Protein AF-A0A4R8VJ72-F1 (afdb_monomer)

Radius of gyration: 23.04 Å; Cα contacts (8 Å, |Δi|>4): 84; chains: 1; bounding box: 69×45×59 Å

Solvent-accessible surface area (backbone atoms only — not comparable to full-atom values): 8150 Å² total; per-residue (Å²): 134,89,82,77,78,76,80,86,87,69,96,67,53,35,64,71,85,48,63,90,81,62,64,76,77,62,75,73,41,89,86,57,61,58,58,74,92,47,71,68,57,45,49,56,50,50,54,57,49,50,54,42,44,32,69,61,44,57,44,74,90,40,32,59,38,23,54,49,36,46,75,70,65,43,46,65,63,53,47,54,53,48,34,53,53,38,47,52,52,38,73,77,41,50,83,82,42,89,83,56,86,69,73,64,65,70,56,64,91,73,86,68,96,73,73,77,80,75,82,74,82,78,79,78,79,126

Foldseek 3Di:
DDDDDDPPPDQQFQCVVPVLQDDPVLVPDPPRGRHDPDPVRVVVCVVVVVVCQQPPDADLQFLRDGVVCLVVVVVVVVQVVVLVVQVVVCVVCVVVPPPDR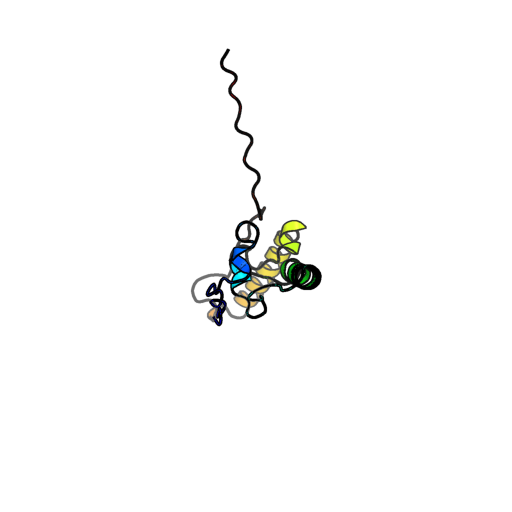DHRRDGDNDDDSDDDPDPPPPPPDD

Sequence (126 aa):
MSGRARPCRSRRPAWRQFRPEWPKGCLNRPEFPDRFYSLAEARSFCTEFYDWYNGEQRHSGTGMHTPFNVHHGRAPAIHHARARVLTTAYAEHPERFVRQHPQPPTFPTTTWLNEPEKEGTNSMTG

pLDDT: mean 75.69, std 19.81, range [33.31, 97.94]

Mean predicted aligned error: 12.43 Å

Secondary structure (DSSP, 8-state):
----PPP------GGGGSTTTS-TTGGG-TTS-S--SSHHHHHHHHHHHHHHHHHT---GGGTT--HHHHHTT-HHHHHHHHHHHHHHHHHH-GGGSSSS---PPP--S---SSPPPP--------

InterPro domains:
  IPR001584 Integrase, catalytic core [PF13683] (26-67)
  IPR012337 Ribonuclease H-like superfamily [SSF53098] (33-75)

Structure (mmCIF, N/CA/C/O backbone):
data_AF-A0A4R8VJ72-F1
#
_entry.id   AF-A0A4R8VJ72-F1
#
loop_
_atom_site.group_PDB
_atom_site.id
_atom_site.type_symbol
_atom_site.label_atom_id
_atom_site.label_alt_id
_atom_site.label_comp_id
_atom_site.label_asym_id
_atom_site.label_entity_id
_atom_site.label_seq_id
_atom_site.pdbx_PDB_ins_code
_atom_site.Cartn_x
_atom_site.Cartn_y
_atom_site.Cartn_z
_atom_site.occupancy
_atom_site.B_iso_or_equiv
_atom_site.auth_seq_id
_atom_site.auth_comp_id
_atom_site.auth_asym_id
_atom_site.auth_atom_id
_atom_site.pdbx_PDB_model_num
ATOM 1 N N . MET A 1 1 ? 56.394 6.835 -26.157 1.00 38.31 1 MET A N 1
ATOM 2 C CA . MET A 1 1 ? 55.630 7.720 -25.249 1.00 38.31 1 MET A CA 1
ATOM 3 C C . MET A 1 1 ? 54.386 6.966 -24.806 1.00 38.31 1 MET A C 1
ATOM 5 O O . MET A 1 1 ? 53.545 6.653 -25.633 1.00 38.31 1 MET A O 1
ATOM 9 N N . SER A 1 2 ? 54.345 6.557 -23.538 1.00 38.69 2 SER A N 1
ATOM 10 C CA . SER A 1 2 ? 53.291 5.706 -22.978 1.00 38.69 2 SER A CA 1
ATOM 11 C C . SER A 1 2 ? 52.096 6.576 -22.575 1.00 38.69 2 SER A C 1
ATOM 13 O O . SER A 1 2 ? 52.175 7.339 -21.612 1.00 38.69 2 SER A O 1
ATOM 15 N N . GLY A 1 3 ? 51.016 6.529 -23.355 1.00 33.31 3 GLY A N 1
ATOM 16 C CA . GLY A 1 3 ? 49.777 7.250 -23.070 1.00 33.31 3 GLY A CA 1
ATOM 17 C C . GLY A 1 3 ? 48.936 6.482 -22.058 1.00 33.31 3 GLY A C 1
ATOM 18 O O . GLY A 1 3 ? 48.166 5.601 -22.427 1.00 33.31 3 GLY A O 1
ATOM 19 N N . ARG A 1 4 ? 49.072 6.806 -20.769 1.00 38.44 4 ARG A N 1
ATOM 20 C CA . ARG A 1 4 ? 48.156 6.319 -19.729 1.00 38.44 4 ARG A CA 1
ATOM 21 C C . ARG A 1 4 ? 46.775 6.938 -19.970 1.00 38.44 4 ARG A C 1
ATOM 23 O O . ARG A 1 4 ? 46.599 8.143 -19.792 1.00 38.44 4 ARG A O 1
ATOM 30 N N . ALA A 1 5 ? 45.804 6.120 -20.373 1.00 39.12 5 ALA A N 1
ATOM 31 C CA . ALA A 1 5 ? 44.400 6.511 -20.396 1.00 39.12 5 ALA A CA 1
ATOM 32 C C . ALA A 1 5 ? 43.994 6.983 -18.990 1.00 39.12 5 ALA A C 1
ATOM 34 O O . ALA A 1 5 ? 44.200 6.280 -17.998 1.00 39.12 5 ALA A O 1
ATOM 35 N N . ARG A 1 6 ? 43.458 8.203 -18.890 1.00 36.91 6 ARG A N 1
ATOM 36 C CA . ARG A 1 6 ? 42.925 8.719 -17.626 1.00 36.91 6 ARG A CA 1
ATOM 37 C C . ARG A 1 6 ? 41.717 7.856 -17.242 1.00 36.91 6 ARG A C 1
ATOM 39 O O . ARG A 1 6 ? 40.829 7.697 -18.079 1.00 36.91 6 ARG A O 1
ATOM 46 N N . PRO A 1 7 ? 41.630 7.315 -16.016 1.00 38.47 7 PRO A N 1
ATOM 47 C CA . PRO A 1 7 ? 40.432 6.604 -15.601 1.00 38.47 7 PRO A CA 1
ATOM 48 C C . PRO A 1 7 ? 39.267 7.597 -15.573 1.00 38.47 7 PRO A C 1
ATOM 50 O O . PRO A 1 7 ? 39.355 8.659 -14.950 1.00 38.47 7 PRO A O 1
ATOM 53 N N . CYS A 1 8 ? 38.183 7.260 -16.272 1.00 35.78 8 CYS A N 1
ATOM 54 C CA . CYS A 1 8 ? 36.932 8.005 -16.239 1.00 35.78 8 CYS A CA 1
ATOM 55 C C . CYS A 1 8 ? 36.399 8.011 -14.795 1.00 35.78 8 CYS A C 1
ATOM 57 O O . CYS A 1 8 ? 35.770 7.062 -14.330 1.00 35.78 8 CYS A O 1
ATOM 59 N N . ARG A 1 9 ? 36.698 9.074 -14.043 1.00 44.78 9 ARG A N 1
ATOM 60 C CA . ARG A 1 9 ? 36.140 9.313 -12.710 1.00 44.78 9 ARG A CA 1
ATOM 61 C C . ARG A 1 9 ? 34.744 9.901 -12.885 1.00 44.78 9 ARG A C 1
ATOM 63 O O . ARG A 1 9 ? 34.570 11.108 -12.987 1.00 44.78 9 ARG A O 1
ATOM 70 N N . SER A 1 10 ? 33.743 9.033 -12.920 1.00 41.44 10 SER A N 1
ATOM 71 C CA . SER A 1 10 ? 32.338 9.433 -12.880 1.00 41.44 10 SER A CA 1
ATOM 72 C C . SER A 1 10 ? 31.534 8.361 -12.146 1.00 41.44 10 SER A C 1
ATOM 74 O O . SER A 1 10 ? 30.924 7.490 -12.757 1.00 41.44 10 SER A O 1
ATOM 76 N N . ARG A 1 11 ? 31.545 8.421 -10.808 1.00 45.72 11 ARG A N 1
ATOM 77 C CA . ARG A 1 11 ? 30.609 7.680 -9.950 1.00 45.72 11 ARG A CA 1
ATOM 78 C C . ARG A 1 11 ? 29.218 8.299 -10.128 1.00 45.72 11 ARG A C 1
ATOM 80 O O . ARG A 1 11 ? 28.903 9.289 -9.474 1.00 45.72 11 ARG A O 1
ATOM 87 N N . ARG A 1 12 ? 28.419 7.794 -11.068 1.00 47.53 12 ARG A N 1
ATOM 88 C CA . ARG A 1 12 ? 27.022 8.218 -11.252 1.00 47.53 12 ARG A CA 1
ATOM 89 C C . ARG A 1 12 ? 26.112 7.006 -11.040 1.00 47.53 12 ARG A C 1
ATOM 91 O O . ARG A 1 12 ? 26.292 6.040 -11.775 1.00 47.53 12 ARG A O 1
ATOM 98 N N . PRO A 1 13 ? 25.174 7.049 -10.080 1.00 54.59 13 PRO A N 1
ATOM 99 C CA . PRO A 1 13 ? 24.295 5.914 -9.802 1.00 54.59 13 PRO A CA 1
ATOM 100 C C . PRO A 1 13 ? 23.235 5.708 -10.900 1.00 54.59 13 PRO A C 1
ATOM 102 O O . PRO A 1 13 ? 22.887 6.659 -11.611 1.00 54.59 13 PRO A O 1
ATOM 105 N N . ALA A 1 14 ? 22.674 4.499 -10.988 1.00 57.94 14 ALA A N 1
ATOM 106 C CA . ALA A 1 14 ? 21.741 4.036 -12.020 1.00 57.94 14 ALA A CA 1
ATOM 107 C C . ALA A 1 14 ? 20.534 4.953 -12.159 1.00 57.94 14 ALA A C 1
ATOM 109 O O . ALA A 1 14 ? 20.095 5.246 -13.268 1.00 57.94 14 ALA A O 1
ATOM 110 N N . TRP A 1 15 ? 20.052 5.483 -11.032 1.00 51.38 15 TRP A N 1
ATOM 111 C CA . TRP A 1 15 ? 18.886 6.358 -10.980 1.00 51.38 15 TRP A CA 1
ATOM 112 C C . TRP A 1 15 ? 19.045 7.648 -11.797 1.00 51.38 15 TRP A C 1
ATOM 114 O O . TRP A 1 15 ? 18.048 8.263 -12.170 1.00 51.38 15 TRP A O 1
ATOM 124 N N . ARG A 1 16 ? 20.275 8.090 -12.120 1.00 50.25 16 ARG A N 1
ATOM 125 C CA . ARG A 1 16 ? 20.483 9.268 -12.986 1.00 50.25 16 ARG A CA 1
ATOM 126 C C . ARG A 1 16 ? 20.192 9.013 -14.458 1.00 50.25 16 ARG A C 1
ATOM 128 O O . ARG A 1 16 ? 19.887 9.984 -15.140 1.00 50.25 16 ARG A O 1
ATOM 135 N N . GLN A 1 17 ? 20.280 7.774 -14.940 1.00 57.00 17 GLN A N 1
ATOM 136 C CA . GLN A 1 17 ? 19.964 7.450 -16.342 1.00 57.00 17 GLN A CA 1
ATOM 137 C C . GLN A 1 17 ? 18.456 7.515 -16.630 1.00 57.00 17 GLN A C 1
ATOM 139 O O . GLN A 1 17 ? 18.047 7.522 -17.781 1.00 57.00 17 GLN A O 1
ATOM 144 N N . PHE A 1 18 ? 17.649 7.619 -15.576 1.00 53.75 18 PHE A N 1
ATOM 145 C CA . PHE A 1 18 ? 16.245 7.227 -15.561 1.00 53.75 18 PHE A CA 1
ATOM 146 C C . PHE A 1 18 ? 15.376 8.217 -14.754 1.00 53.75 18 PHE A C 1
ATOM 148 O O . PHE A 1 18 ? 14.223 7.982 -14.428 1.00 53.75 18 PHE A O 1
ATOM 155 N N . ARG A 1 19 ? 15.936 9.377 -14.402 1.00 46.06 19 ARG A N 1
ATOM 156 C CA . ARG A 1 19 ? 15.445 10.258 -13.332 1.00 46.06 19 ARG A CA 1
ATOM 157 C C . ARG A 1 19 ? 13.988 10.770 -13.427 1.00 46.06 19 ARG A C 1
ATOM 159 O O . ARG A 1 19 ? 13.463 11.072 -12.357 1.00 46.06 19 ARG A O 1
ATOM 166 N N . PRO A 1 20 ? 13.333 10.921 -14.596 1.00 48.00 20 PRO A N 1
ATOM 167 C CA . PRO A 1 20 ? 11.940 11.370 -14.619 1.00 48.00 20 PRO A CA 1
ATOM 168 C C . PRO A 1 20 ? 10.909 10.290 -14.255 1.00 48.00 20 PRO A C 1
ATOM 170 O O . PRO A 1 20 ? 9.825 10.649 -13.819 1.00 48.00 20 PRO A O 1
ATOM 173 N N . GLU A 1 21 ? 11.208 8.994 -14.409 1.00 54.12 21 GLU A N 1
ATOM 174 C CA . GLU A 1 21 ? 10.148 7.965 -14.495 1.00 54.12 21 GLU A CA 1
ATOM 175 C C . GLU A 1 21 ? 9.994 7.089 -13.229 1.00 54.12 21 GLU A C 1
ATOM 177 O O . GLU A 1 21 ? 9.055 6.299 -13.140 1.00 54.12 21 GLU A O 1
ATOM 182 N N . TRP A 1 22 ? 10.878 7.216 -12.223 1.00 58.59 22 TRP A N 1
ATOM 183 C CA . TRP A 1 22 ? 10.893 6.317 -11.053 1.00 58.59 22 TRP A CA 1
ATOM 184 C C . TRP A 1 22 ? 10.372 6.967 -9.755 1.00 58.59 22 TRP A C 1
ATOM 186 O O . TRP A 1 22 ? 10.845 8.041 -9.361 1.00 58.59 22 TRP A O 1
ATOM 196 N N . PRO A 1 23 ? 9.485 6.285 -8.999 1.00 61.22 23 PRO A N 1
ATOM 197 C CA . PRO A 1 23 ? 9.039 6.732 -7.681 1.00 61.22 23 PRO A CA 1
ATOM 198 C C . PRO A 1 23 ? 10.192 6.827 -6.671 1.00 61.22 23 PRO A C 1
ATOM 200 O O . PRO A 1 23 ? 10.916 5.860 -6.428 1.00 61.22 23 PRO A O 1
ATOM 203 N N . LYS A 1 24 ? 10.313 7.975 -5.990 1.00 57.06 24 LYS A N 1
ATOM 204 C CA . LYS A 1 24 ? 11.389 8.260 -5.014 1.00 57.06 24 LYS A CA 1
ATOM 205 C C . LYS A 1 24 ? 11.514 7.224 -3.886 1.00 57.06 24 LYS A C 1
ATOM 207 O O . LYS A 1 24 ? 12.612 7.015 -3.385 1.00 57.06 24 LYS A O 1
ATOM 212 N N . GLY A 1 25 ? 10.415 6.579 -3.487 1.00 57.66 25 GLY A N 1
ATOM 213 C CA . GLY A 1 25 ? 10.421 5.559 -2.430 1.00 57.66 25 GLY A CA 1
ATOM 214 C C . GLY A 1 25 ? 11.173 4.280 -2.812 1.00 57.66 25 GLY A C 1
ATOM 215 O O . GLY A 1 25 ? 11.776 3.646 -1.954 1.00 57.66 25 GLY A O 1
ATOM 216 N N . CYS A 1 26 ? 11.200 3.940 -4.099 1.00 59.19 26 CYS A N 1
ATOM 217 C CA . CYS A 1 26 ? 11.838 2.729 -4.609 1.00 59.19 26 CYS A CA 1
ATOM 218 C C . CYS A 1 26 ? 13.359 2.850 -4.717 1.00 59.19 26 CYS A C 1
ATOM 220 O O . CYS A 1 26 ? 14.061 1.845 -4.690 1.00 59.19 26 CYS A O 1
ATOM 222 N N . LEU A 1 27 ? 13.866 4.082 -4.794 1.00 59.69 27 LEU A N 1
ATOM 223 C CA . LEU A 1 27 ? 15.297 4.375 -4.886 1.00 59.69 27 LEU A CA 1
ATOM 224 C C . LEU A 1 27 ? 16.050 4.116 -3.572 1.00 59.69 27 LEU A C 1
ATOM 226 O O . LEU A 1 27 ? 17.275 4.095 -3.574 1.00 59.69 27 LEU A O 1
ATOM 230 N N . ASN A 1 28 ? 15.332 3.926 -2.459 1.00 60.47 28 ASN A N 1
ATOM 231 C CA . ASN A 1 28 ? 15.919 3.628 -1.149 1.00 60.47 28 ASN A CA 1
ATOM 232 C C . ASN A 1 28 ? 16.073 2.118 -0.886 1.00 60.47 28 ASN A C 1
ATOM 234 O O . ASN A 1 28 ? 16.447 1.730 0.219 1.00 60.47 28 ASN A O 1
ATOM 238 N N . ARG A 1 29 ? 15.744 1.260 -1.861 1.00 69.50 29 ARG A N 1
ATOM 239 C CA . ARG A 1 29 ? 15.831 -0.195 -1.714 1.00 69.50 29 ARG A CA 1
ATOM 240 C C . ARG A 1 29 ? 17.286 -0.678 -1.912 1.00 69.50 29 ARG A C 1
ATOM 242 O O . ARG A 1 29 ? 17.876 -0.315 -2.929 1.00 69.50 29 ARG A O 1
ATOM 249 N N . PRO A 1 30 ? 17.851 -1.506 -1.007 1.00 68.81 30 PRO A N 1
ATOM 250 C CA . PRO A 1 30 ? 19.235 -1.995 -1.106 1.00 68.81 30 PRO A CA 1
ATOM 251 C C . PRO A 1 30 ? 19.557 -2.760 -2.394 1.00 68.81 30 PRO A C 1
ATOM 253 O O . PRO A 1 30 ? 20.685 -2.722 -2.870 1.00 68.81 30 PRO A O 1
ATOM 256 N N . GLU A 1 31 ? 18.572 -3.458 -2.954 1.00 74.88 31 GLU A N 1
ATOM 257 C CA . GLU A 1 31 ? 18.711 -4.281 -4.155 1.00 74.88 31 GLU A CA 1
ATOM 258 C C . GLU A 1 31 ? 18.642 -3.465 -5.454 1.00 74.88 31 GLU A C 1
ATOM 260 O O . GLU A 1 31 ? 18.791 -4.027 -6.537 1.00 74.88 31 GLU A O 1
ATOM 265 N N . PHE A 1 32 ? 18.407 -2.149 -5.375 1.00 75.62 32 PHE A N 1
ATOM 266 C CA . PHE A 1 32 ? 18.432 -1.297 -6.556 1.00 75.62 32 PHE A CA 1
ATOM 267 C C . PHE A 1 32 ? 19.885 -1.125 -7.028 1.00 75.62 32 PHE A C 1
ATOM 269 O O . PHE A 1 32 ? 20.713 -0.610 -6.272 1.00 75.62 32 PHE A O 1
ATOM 276 N N . PRO A 1 33 ? 20.233 -1.535 -8.259 1.00 79.25 33 PRO A N 1
ATOM 277 C CA . PRO A 1 33 ? 21.620 -1.549 -8.689 1.00 79.25 33 PRO A CA 1
ATOM 278 C C . PRO A 1 33 ? 22.169 -0.135 -8.876 1.00 79.25 33 PRO A C 1
ATOM 280 O O . PRO A 1 33 ? 21.472 0.781 -9.312 1.00 79.25 33 PRO A O 1
ATOM 283 N N . ASP A 1 34 ? 23.469 0.024 -8.627 1.00 77.69 34 ASP A N 1
ATOM 284 C CA . ASP A 1 34 ? 24.203 1.266 -8.892 1.00 77.69 34 ASP A CA 1
ATOM 285 C C . ASP A 1 34 ? 24.348 1.563 -10.389 1.00 77.69 34 ASP A C 1
ATOM 287 O O . ASP A 1 34 ? 24.604 2.706 -10.759 1.00 77.69 34 ASP A O 1
ATOM 291 N N . ARG A 1 35 ? 24.211 0.561 -11.264 1.00 80.75 35 ARG A N 1
ATOM 292 C CA . ARG A 1 35 ? 24.109 0.694 -12.727 1.00 80.75 35 ARG A CA 1
ATOM 293 C C . ARG A 1 35 ? 23.692 -0.635 -13.347 1.00 80.75 35 ARG A C 1
ATOM 295 O O . ARG A 1 35 ? 24.000 -1.680 -12.791 1.00 80.75 35 ARG A O 1
ATOM 302 N N . PHE A 1 36 ? 23.111 -0.578 -14.540 1.00 85.38 36 PHE A N 1
ATOM 303 C CA . PHE A 1 36 ? 23.008 -1.739 -15.421 1.00 85.38 36 PHE A CA 1
ATOM 304 C C . PHE A 1 36 ? 24.212 -1.789 -16.370 1.00 85.38 36 PHE A C 1
ATOM 306 O O . PHE A 1 36 ? 24.750 -0.751 -16.787 1.00 85.38 36 PHE A O 1
ATOM 313 N N . TYR A 1 37 ? 24.648 -2.996 -16.708 1.00 85.44 37 TYR A N 1
ATOM 314 C CA . TYR A 1 37 ? 25.745 -3.276 -17.632 1.00 85.44 37 TYR A CA 1
ATOM 315 C C . TYR A 1 37 ? 25.243 -3.784 -18.986 1.00 85.44 37 TYR A C 1
ATOM 317 O O . TYR A 1 37 ? 25.991 -3.742 -19.962 1.00 85.44 37 TYR A O 1
ATOM 325 N N . SER A 1 38 ? 23.978 -4.206 -19.073 1.00 88.38 38 SER A N 1
ATOM 326 C CA . SER A 1 38 ? 23.325 -4.580 -20.329 1.00 88.38 38 SER A CA 1
ATOM 327 C C . SER A 1 38 ? 21.821 -4.287 -20.325 1.00 88.38 38 SER A C 1
ATOM 329 O O . SER A 1 38 ? 21.195 -4.156 -19.274 1.00 88.38 38 SER A O 1
ATOM 331 N N . LEU A 1 39 ? 21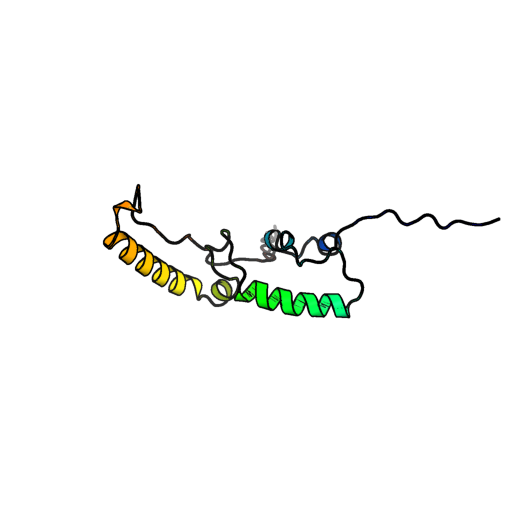.218 -4.229 -21.519 1.00 87.44 39 LEU A N 1
ATOM 332 C CA . LEU A 1 39 ? 19.763 -4.117 -21.668 1.00 87.44 39 LEU A CA 1
ATOM 333 C C . LEU A 1 39 ? 19.030 -5.359 -21.136 1.00 87.44 39 LEU A C 1
ATOM 335 O O . LEU A 1 39 ? 17.932 -5.236 -20.603 1.00 87.44 39 LEU A O 1
ATOM 339 N N . ALA A 1 40 ? 19.627 -6.545 -21.278 1.00 91.88 40 ALA A N 1
ATOM 340 C CA . ALA A 1 40 ? 19.051 -7.790 -20.777 1.00 91.88 40 ALA A CA 1
ATOM 341 C C . ALA A 1 40 ? 18.943 -7.777 -19.244 1.00 91.88 40 ALA A C 1
ATOM 343 O O . ALA A 1 40 ? 17.883 -8.073 -18.700 1.00 91.88 40 ALA A O 1
ATOM 344 N N . GLU A 1 41 ? 20.007 -7.344 -18.565 1.00 88.00 41 GLU A N 1
ATOM 345 C CA . GLU A 1 41 ? 20.031 -7.166 -17.110 1.00 88.00 41 GLU A CA 1
ATOM 346 C C . GLU A 1 41 ? 18.990 -6.135 -16.653 1.00 88.00 41 GLU A C 1
ATOM 348 O O . GLU A 1 41 ? 18.208 -6.411 -15.746 1.00 88.00 41 GLU A O 1
ATOM 353 N N . ALA A 1 42 ? 18.918 -4.983 -17.331 1.00 87.69 42 ALA A N 1
ATOM 354 C CA . ALA A 1 42 ? 17.926 -3.954 -17.024 1.00 87.69 42 ALA A CA 1
ATOM 355 C C . ALA A 1 42 ? 16.487 -4.476 -17.159 1.00 87.69 42 ALA A C 1
ATOM 357 O O . ALA A 1 42 ? 15.653 -4.214 -16.298 1.00 87.69 42 ALA A O 1
ATOM 358 N N . ARG A 1 43 ? 16.189 -5.249 -18.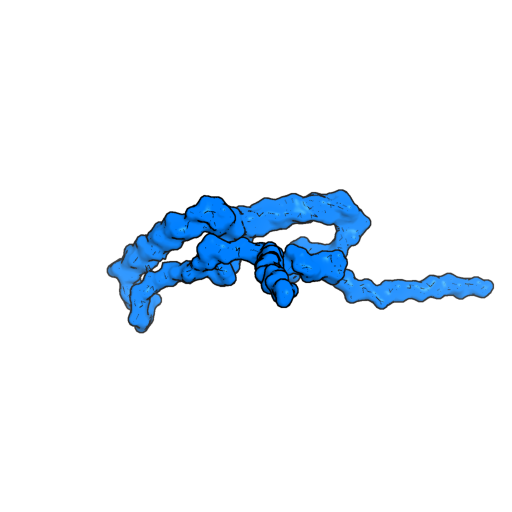212 1.00 90.19 43 ARG A N 1
ATOM 359 C CA . ARG A 1 43 ? 14.857 -5.839 -18.421 1.00 90.19 43 ARG A CA 1
ATOM 360 C C . ARG A 1 43 ? 14.505 -6.858 -17.344 1.00 90.19 43 ARG A C 1
ATOM 362 O O . ARG A 1 43 ? 13.413 -6.768 -16.797 1.00 90.19 43 ARG A O 1
ATOM 369 N N . SER A 1 44 ? 15.424 -7.772 -17.027 1.00 91.44 44 SER A N 1
ATOM 370 C CA . SER A 1 44 ? 15.211 -8.781 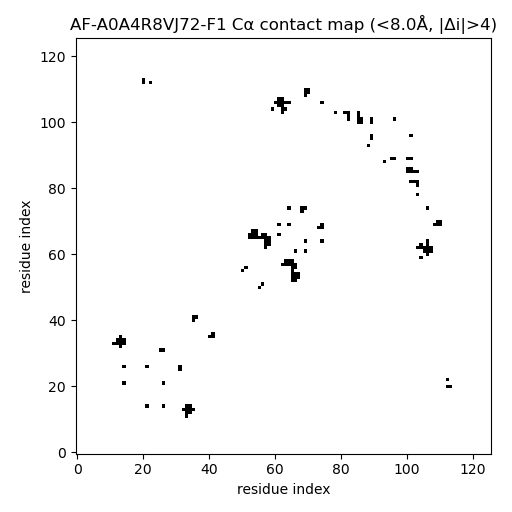-15.982 1.00 91.44 44 SER A CA 1
ATOM 371 C C . SER A 1 44 ? 14.904 -8.123 -14.640 1.00 91.44 44 SER A C 1
ATOM 373 O O . SER A 1 44 ? 13.915 -8.463 -13.998 1.00 91.44 44 SER A O 1
ATOM 375 N N . PHE A 1 45 ? 15.701 -7.118 -14.265 1.00 89.44 45 PHE A N 1
ATOM 376 C CA . PHE A 1 45 ? 15.465 -6.351 -13.048 1.00 89.44 45 PHE A CA 1
ATOM 377 C C . PHE A 1 45 ? 14.108 -5.643 -13.072 1.00 89.44 45 PHE A C 1
ATOM 379 O O . PHE A 1 45 ? 13.369 -5.719 -12.099 1.00 89.44 45 PHE A O 1
ATOM 386 N N . CYS A 1 46 ? 13.761 -4.957 -14.168 1.00 87.06 46 CYS A N 1
ATOM 387 C CA . CYS A 1 46 ? 12.491 -4.239 -14.266 1.00 87.06 46 CYS A CA 1
ATOM 388 C C . CYS A 1 46 ? 11.279 -5.169 -14.135 1.00 87.06 46 CYS A C 1
ATOM 390 O O . CYS A 1 46 ? 10.317 -4.785 -13.479 1.00 87.06 46 CYS A O 1
ATOM 392 N N . THR A 1 47 ? 11.316 -6.369 -14.721 1.00 89.94 47 THR A N 1
ATOM 393 C CA . THR A 1 47 ? 10.233 -7.355 -14.583 1.00 89.94 47 THR A CA 1
ATOM 394 C C . THR A 1 47 ? 9.993 -7.701 -13.115 1.00 89.94 47 THR A C 1
ATOM 396 O O . THR A 1 47 ? 8.905 -7.453 -12.602 1.00 89.94 47 THR A O 1
ATOM 399 N N . GLU A 1 48 ? 11.028 -8.160 -12.411 1.00 90.06 48 GLU A N 1
ATOM 400 C CA . GLU A 1 48 ? 10.919 -8.513 -10.990 1.00 90.06 48 GLU A CA 1
ATOM 401 C C . GLU A 1 48 ? 10.538 -7.304 -10.126 1.00 90.06 48 GLU A C 1
ATOM 403 O O . GLU A 1 48 ? 9.719 -7.393 -9.209 1.00 90.06 48 GLU A O 1
ATOM 408 N N . PHE A 1 49 ? 11.111 -6.141 -10.440 1.00 87.44 49 PHE A N 1
ATOM 409 C CA . PHE A 1 49 ? 10.843 -4.907 -9.724 1.00 87.44 49 PHE A CA 1
ATOM 410 C C . PHE A 1 49 ? 9.382 -4.472 -9.854 1.00 87.44 49 PHE A C 1
ATOM 412 O O . PHE A 1 49 ? 8.795 -4.074 -8.851 1.00 87.44 49 PHE A O 1
ATOM 419 N N . TYR A 1 50 ? 8.785 -4.519 -11.049 1.00 87.06 50 TYR A N 1
ATOM 420 C CA . TYR A 1 50 ? 7.398 -4.092 -11.242 1.00 87.06 50 TYR A CA 1
ATOM 421 C C . TYR A 1 50 ? 6.389 -5.086 -10.673 1.00 87.06 50 TYR A C 1
ATOM 423 O O . TYR A 1 50 ? 5.366 -4.644 -10.145 1.00 87.06 50 TYR A O 1
ATOM 431 N N . ASP A 1 51 ? 6.678 -6.386 -10.716 1.00 90.38 51 ASP A N 1
ATOM 432 C CA . ASP A 1 51 ? 5.845 -7.399 -10.063 1.00 90.38 51 ASP A CA 1
ATOM 433 C C . ASP A 1 51 ? 5.753 -7.119 -8.557 1.00 90.38 51 ASP A C 1
ATOM 435 O O . ASP A 1 51 ? 4.659 -6.944 -8.006 1.00 90.38 51 ASP A O 1
ATOM 439 N N . TRP A 1 52 ? 6.908 -6.927 -7.916 1.00 88.94 52 TRP A N 1
ATOM 440 C CA . TRP A 1 52 ? 6.985 -6.532 -6.513 1.00 88.94 52 TRP A CA 1
ATOM 441 C C . TRP A 1 52 ? 6.352 -5.154 -6.249 1.00 88.94 52 TRP A C 1
ATOM 443 O O . TRP A 1 52 ? 5.546 -4.989 -5.328 1.00 88.94 52 TRP A O 1
ATOM 453 N N . TYR A 1 53 ? 6.683 -4.140 -7.052 1.00 87.38 53 TYR A N 1
ATOM 454 C CA . TYR A 1 53 ? 6.204 -2.771 -6.852 1.00 87.38 53 TYR A CA 1
ATOM 455 C C . TYR A 1 53 ? 4.678 -2.709 -6.900 1.00 87.38 53 TYR A C 1
ATOM 457 O O . TYR A 1 53 ? 4.053 -2.061 -6.065 1.00 87.38 53 TYR A O 1
ATOM 465 N N . ASN A 1 54 ? 4.056 -3.415 -7.840 1.00 89.06 54 ASN A N 1
ATOM 466 C CA . ASN A 1 54 ? 2.608 -3.407 -7.980 1.00 89.06 54 ASN A CA 1
ATOM 467 C C . ASN A 1 54 ? 1.917 -4.272 -6.920 1.00 89.06 54 ASN A C 1
ATOM 469 O O . ASN A 1 54 ? 0.871 -3.873 -6.393 1.00 89.06 54 ASN A O 1
ATOM 473 N N . GLY A 1 55 ? 2.480 -5.443 -6.616 1.00 91.19 55 GLY A N 1
ATOM 474 C CA . GLY A 1 55 ? 1.853 -6.451 -5.764 1.00 91.19 55 GLY A CA 1
ATOM 475 C C . GLY A 1 55 ? 2.098 -6.273 -4.268 1.00 91.19 55 GLY A C 1
ATOM 476 O O . GLY A 1 55 ? 1.233 -6.624 -3.463 1.00 91.19 55 GLY A O 1
ATOM 477 N N . GLU A 1 56 ? 3.240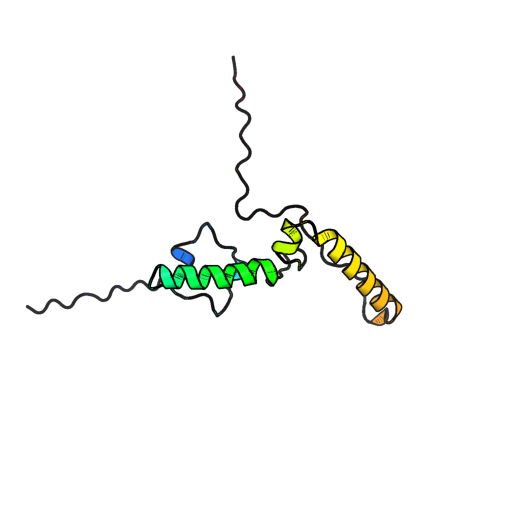 -5.708 -3.881 1.00 90.12 56 GLU A N 1
ATOM 478 C CA . GLU A 1 56 ? 3.772 -5.852 -2.521 1.00 90.12 56 GLU A CA 1
ATOM 479 C C . GLU A 1 56 ? 4.185 -4.527 -1.885 1.00 90.12 56 GLU A C 1
ATOM 481 O O . GLU A 1 56 ? 3.980 -4.344 -0.680 1.00 90.12 56 GLU A O 1
ATOM 486 N N . GLN A 1 57 ? 4.707 -3.577 -2.667 1.00 87.88 57 GLN A N 1
ATOM 487 C CA . GLN A 1 57 ? 5.138 -2.283 -2.142 1.00 87.88 57 GLN A CA 1
ATOM 488 C C . GLN A 1 57 ? 3.958 -1.525 -1.511 1.00 87.88 57 GLN A C 1
ATOM 490 O O . GLN A 1 57 ? 2.976 -1.179 -2.168 1.00 87.88 57 GLN A O 1
ATOM 495 N N . ARG A 1 58 ? 4.073 -1.217 -0.214 1.00 88.31 58 ARG A N 1
ATOM 496 C CA . ARG A 1 58 ? 3.104 -0.417 0.554 1.00 88.31 58 ARG A CA 1
ATOM 497 C C . ARG A 1 58 ? 3.818 0.776 1.162 1.00 88.31 58 ARG A C 1
ATOM 499 O O . ARG A 1 58 ? 4.846 0.615 1.812 1.00 88.31 58 ARG A O 1
ATOM 506 N N . HIS A 1 59 ? 3.267 1.969 0.981 1.00 82.69 59 HIS A N 1
ATOM 507 C CA . HIS A 1 59 ? 3.820 3.175 1.584 1.00 82.69 59 HIS A CA 1
ATOM 508 C C . HIS A 1 59 ? 2.720 4.126 2.060 1.00 82.69 59 HIS A C 1
ATOM 510 O O . HIS A 1 59 ? 1.556 4.020 1.670 1.00 82.69 59 HIS A O 1
ATOM 516 N N . SER A 1 60 ? 3.095 5.074 2.919 1.00 82.56 60 SER A N 1
ATOM 517 C CA . SER A 1 60 ? 2.160 6.017 3.542 1.00 82.56 60 SER A CA 1
ATOM 518 C C . SER A 1 60 ? 1.398 6.860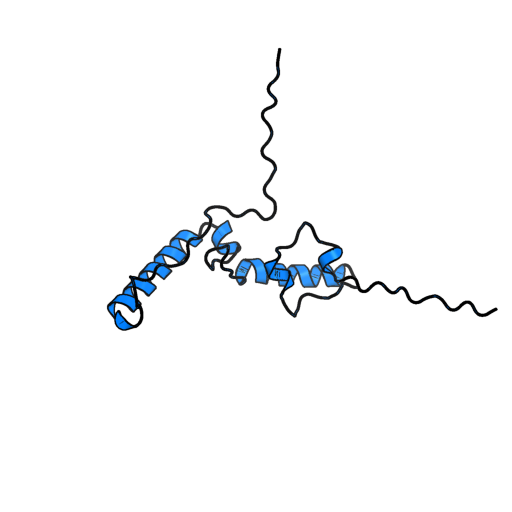 2.517 1.00 82.56 60 SER A C 1
ATOM 520 O O . SER A 1 60 ? 0.200 7.061 2.674 1.00 82.56 60 SER A O 1
ATOM 522 N N . GLY A 1 61 ? 2.057 7.270 1.426 1.00 80.69 61 GLY A N 1
ATOM 523 C CA . GLY A 1 61 ? 1.426 8.045 0.348 1.00 80.69 61 GLY A CA 1
ATOM 524 C C . GLY A 1 61 ? 0.240 7.359 -0.352 1.00 80.69 61 GLY A C 1
ATOM 525 O O . GLY A 1 61 ? -0.543 8.040 -1.000 1.00 80.69 61 GLY A O 1
ATOM 526 N N . THR A 1 62 ? 0.076 6.038 -0.210 1.00 83.81 62 THR A N 1
ATOM 527 C CA . THR A 1 62 ? -1.065 5.272 -0.748 1.00 83.81 62 THR A CA 1
ATOM 528 C C . THR A 1 62 ? -1.948 4.692 0.356 1.00 83.81 62 THR A C 1
ATOM 530 O O . THR A 1 62 ? -2.659 3.718 0.127 1.00 83.81 62 THR A O 1
ATOM 533 N N . GLY A 1 63 ? -1.880 5.212 1.585 1.00 89.88 63 GLY A N 1
ATOM 534 C CA . GLY A 1 63 ? -2.630 4.658 2.717 1.00 89.88 63 GLY A CA 1
ATOM 535 C C . GLY A 1 63 ? -2.266 3.201 3.026 1.00 89.88 63 GLY A C 1
ATOM 536 O O . GLY A 1 63 ? -3.109 2.402 3.436 1.00 89.88 63 GLY A O 1
ATOM 537 N N . MET A 1 64 ? -1.010 2.811 2.775 1.00 91.69 64 MET A N 1
ATOM 538 C CA . MET A 1 64 ? -0.532 1.428 2.894 1.00 91.69 64 MET A CA 1
ATOM 539 C C . MET A 1 64 ? -1.272 0.434 1.977 1.00 91.69 64 MET A C 1
ATOM 541 O O . MET A 1 64 ? -1.355 -0.761 2.288 1.00 91.69 64 MET A O 1
ATOM 545 N N . HIS A 1 65 ? -1.834 0.906 0.862 1.00 92.06 65 HIS A N 1
ATOM 546 C CA . HIS A 1 65 ? -2.284 0.060 -0.241 1.00 92.06 65 HIS A CA 1
ATOM 547 C C . HIS A 1 65 ? -1.150 -0.157 -1.241 1.00 92.06 65 HIS A C 1
ATOM 549 O O . HIS A 1 65 ? -0.254 0.677 -1.386 1.00 92.06 65 HIS A O 1
ATOM 555 N N . THR A 1 66 ? -1.207 -1.289 -1.932 1.00 91.19 66 THR A N 1
ATOM 556 C CA . THR A 1 66 ? -0.315 -1.559 -3.061 1.00 91.19 66 THR A CA 1
ATOM 557 C C . THR A 1 66 ? -0.843 -0.835 -4.301 1.00 91.19 66 THR A C 1
ATOM 559 O O . THR A 1 66 ? -2.066 -0.656 -4.406 1.00 91.19 66 THR A O 1
ATOM 562 N N . PRO A 1 67 ? 0.019 -0.435 -5.252 1.00 88.12 67 PRO A N 1
ATOM 563 C CA . PRO A 1 67 ? -0.419 0.186 -6.500 1.00 88.12 67 PRO A CA 1
ATOM 564 C C . PRO A 1 67 ? -1.495 -0.632 -7.221 1.00 88.12 67 PRO A C 1
ATOM 566 O O . PRO A 1 67 ? -2.504 -0.073 -7.644 1.00 88.12 67 PRO A O 1
ATOM 569 N N . PHE A 1 68 ? -1.361 -1.963 -7.250 1.00 90.56 68 PHE A N 1
ATOM 570 C CA . PHE A 1 68 ? -2.358 -2.859 -7.837 1.00 90.56 68 PHE A CA 1
ATOM 571 C C . PHE A 1 68 ? -3.751 -2.706 -7.205 1.00 90.56 68 PHE A C 1
ATOM 573 O O . PHE A 1 68 ? -4.756 -2.682 -7.916 1.00 90.56 68 PHE A O 1
ATOM 580 N N . ASN A 1 69 ? -3.828 -2.589 -5.875 1.00 91.12 69 ASN A N 1
ATOM 581 C CA . ASN A 1 69 ? -5.101 -2.448 -5.168 1.00 91.12 69 ASN A CA 1
ATOM 582 C C . ASN A 1 69 ? -5.773 -1.101 -5.436 1.00 91.12 69 ASN A C 1
ATOM 584 O O . ASN A 1 69 ? -7.000 -1.039 -5.490 1.00 91.12 69 ASN A O 1
ATOM 588 N N . VAL A 1 70 ? -4.984 -0.037 -5.585 1.00 88.75 70 VAL A N 1
ATOM 589 C CA . VAL A 1 70 ? -5.503 1.287 -5.944 1.00 88.75 70 VAL A CA 1
ATOM 590 C C . VAL A 1 70 ? -5.991 1.271 -7.392 1.00 88.75 70 VAL A C 1
ATOM 592 O O . VAL A 1 70 ? -7.141 1.614 -7.640 1.00 88.75 70 VAL A O 1
ATOM 595 N N . HIS A 1 71 ? -5.166 0.783 -8.325 1.00 86.44 71 HIS A N 1
ATOM 596 C CA . HIS A 1 71 ? -5.484 0.746 -9.754 1.00 86.44 71 HIS A CA 1
ATOM 597 C C . HIS A 1 71 ? -6.773 -0.028 -10.061 1.00 86.44 71 HIS A C 1
ATOM 599 O O . HIS A 1 71 ? -7.611 0.437 -10.824 1.00 86.44 71 HIS A O 1
ATOM 605 N N . HIS A 1 72 ? -6.971 -1.180 -9.418 1.00 89.75 72 HIS A N 1
ATOM 606 C CA . HIS A 1 72 ? -8.159 -2.012 -9.624 1.00 89.75 72 HIS A CA 1
ATOM 607 C C . HIS A 1 72 ? -9.339 -1.642 -8.709 1.00 89.75 72 HIS A C 1
ATOM 609 O O . HIS A 1 72 ? -10.249 -2.452 -8.538 1.00 89.75 72 HIS A O 1
ATOM 615 N N . GLY A 1 73 ? -9.313 -0.478 -8.049 1.00 89.50 73 GLY A N 1
ATOM 616 C CA . GLY A 1 73 ? -10.423 -0.012 -7.209 1.00 89.50 73 GLY A CA 1
ATOM 617 C C . GLY A 1 73 ? -10.710 -0.883 -5.977 1.00 89.50 73 GLY A C 1
ATOM 618 O O . GLY A 1 73 ? -11.801 -0.829 -5.419 1.00 89.50 73 GLY A O 1
ATOM 619 N N . ARG A 1 74 ? -9.747 -1.693 -5.522 1.00 93.25 74 ARG A N 1
ATOM 620 C CA . ARG A 1 74 ? -9.894 -2.588 -4.354 1.00 93.25 74 ARG A CA 1
ATOM 621 C C . ARG A 1 74 ? -9.651 -1.878 -3.024 1.00 93.25 74 ARG A C 1
ATOM 623 O O . ARG A 1 74 ? -10.012 -2.397 -1.967 1.00 93.25 74 ARG A O 1
ATOM 630 N N . ALA A 1 75 ? -9.019 -0.706 -3.063 1.00 93.06 75 ALA A N 1
ATOM 631 C CA . ALA A 1 75 ? -8.640 0.046 -1.873 1.00 93.06 75 ALA A CA 1
ATOM 632 C C . ALA A 1 75 ? -9.813 0.337 -0.905 1.00 93.06 75 ALA A C 1
ATOM 634 O O . ALA A 1 75 ? -9.630 0.073 0.285 1.00 93.06 75 ALA A O 1
ATOM 635 N N . PRO A 1 76 ? -11.028 0.731 -1.351 1.00 94.19 76 PRO A N 1
ATOM 636 C CA . PRO A 1 76 ? -12.163 0.959 -0.448 1.00 94.19 76 PRO A CA 1
ATOM 637 C C . PRO A 1 76 ? -12.578 -0.278 0.356 1.00 94.19 76 PRO A C 1
ATOM 639 O O . PRO A 1 76 ? -12.751 -0.199 1.571 1.00 94.19 76 PRO A O 1
ATOM 642 N N . ALA A 1 77 ? -12.677 -1.443 -0.292 1.00 95.81 77 ALA A N 1
ATOM 643 C CA . ALA A 1 77 ? -13.056 -2.686 0.381 1.00 95.81 77 ALA A CA 1
ATOM 644 C C . ALA A 1 77 ? -12.014 -3.099 1.436 1.00 95.81 77 ALA A C 1
ATOM 646 O O . ALA A 1 77 ? -12.362 -3.478 2.556 1.00 95.81 77 ALA A O 1
ATOM 647 N N . ILE A 1 78 ? -10.726 -2.970 1.100 1.00 95.12 78 ILE A N 1
ATOM 648 C CA . ILE A 1 78 ? -9.618 -3.254 2.021 1.00 95.12 78 ILE A CA 1
ATOM 649 C C . ILE A 1 78 ? -9.615 -2.261 3.191 1.00 95.12 78 ILE A C 1
ATOM 651 O O . ILE A 1 78 ? -9.384 -2.660 4.332 1.00 95.12 78 ILE A O 1
ATOM 655 N N . HIS A 1 79 ? -9.872 -0.977 2.935 1.00 95.75 79 HIS A N 1
ATOM 656 C CA . HIS A 1 79 ? -9.935 0.053 3.973 1.00 95.75 79 HIS A CA 1
ATOM 657 C C . HIS A 1 79 ? -11.072 -0.212 4.961 1.00 95.75 79 HIS A C 1
ATOM 659 O O . HIS A 1 79 ? -10.832 -0.235 6.167 1.00 95.75 79 HIS A O 1
ATOM 665 N N . HIS A 1 80 ? 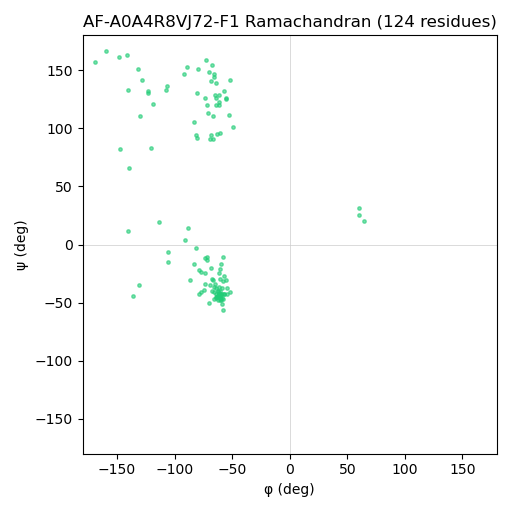-12.263 -0.557 4.465 1.00 96.56 80 HIS A N 1
ATOM 666 C CA . HIS A 1 80 ? -13.393 -0.945 5.307 1.00 96.56 80 HIS A CA 1
ATOM 667 C C . HIS A 1 80 ? -13.091 -2.197 6.148 1.00 96.56 80 HIS A C 1
ATOM 669 O O . HIS A 1 80 ? -13.382 -2.240 7.344 1.00 96.56 80 HIS A O 1
ATOM 675 N N . ALA A 1 81 ? -12.449 -3.211 5.558 1.00 97.44 81 ALA A N 1
ATOM 676 C CA . ALA A 1 81 ? -12.022 -4.397 6.299 1.00 97.44 81 ALA A CA 1
ATOM 677 C C . ALA A 1 81 ? -11.019 -4.050 7.416 1.00 97.44 81 ALA A C 1
ATOM 679 O O . ALA A 1 81 ? -11.165 -4.524 8.542 1.00 97.44 81 ALA A O 1
ATOM 680 N N . ARG A 1 82 ? -10.043 -3.173 7.139 1.00 96.81 82 ARG A N 1
ATOM 681 C CA . ARG A 1 82 ? -9.091 -2.678 8.148 1.00 96.81 82 ARG A CA 1
ATOM 682 C C . ARG A 1 82 ? -9.792 -1.909 9.266 1.00 96.81 82 ARG A C 1
ATOM 684 O O . ARG A 1 82 ? -9.435 -2.094 10.424 1.00 96.81 82 ARG A O 1
ATOM 691 N N . ALA A 1 83 ? -10.789 -1.088 8.937 1.00 96.75 83 ALA A N 1
ATOM 692 C CA . ALA A 1 83 ? -11.545 -0.328 9.928 1.00 96.75 83 ALA A CA 1
ATOM 693 C C . ALA A 1 83 ? -12.263 -1.266 10.905 1.00 96.75 83 ALA A C 1
ATOM 695 O O . ALA A 1 83 ? -12.157 -1.081 12.111 1.00 96.75 83 ALA A O 1
ATOM 696 N N . ARG A 1 84 ? -12.888 -2.339 10.400 1.00 97.94 84 ARG A N 1
ATOM 697 C CA . ARG A 1 84 ? -13.534 -3.358 11.243 1.00 97.94 84 ARG A CA 1
ATOM 698 C C . ARG A 1 84 ? -12.560 -4.027 12.212 1.00 97.94 84 ARG A C 1
ATOM 700 O O . ARG A 1 84 ? -12.876 -4.141 13.388 1.00 97.94 84 ARG A O 1
ATOM 707 N N . VAL A 1 85 ? -11.380 -4.432 11.737 1.00 97.56 85 VAL A N 1
ATOM 708 C CA . VAL A 1 85 ? -10.340 -5.034 12.596 1.00 97.56 85 VAL A CA 1
ATOM 709 C C . VAL A 1 85 ? -9.906 -4.060 13.691 1.00 97.56 85 VAL A C 1
ATOM 711 O O . VAL A 1 85 ? -9.790 -4.443 14.852 1.00 97.56 85 VAL A O 1
ATOM 714 N N . LEU A 1 86 ? -9.700 -2.791 13.332 1.00 96.88 86 LEU A N 1
ATOM 715 C CA . LEU A 1 86 ? -9.335 -1.741 14.279 1.00 96.88 86 LEU A CA 1
ATOM 716 C C . LEU A 1 86 ? -10.440 -1.477 15.310 1.00 96.88 86 LEU A C 1
ATOM 718 O O . LEU A 1 86 ? -10.128 -1.284 16.481 1.00 96.88 86 LEU A O 1
ATOM 722 N N . THR A 1 87 ? -11.710 -1.531 14.905 1.00 97.31 87 THR A N 1
ATOM 723 C CA . THR A 1 87 ? -12.853 -1.441 15.821 1.00 97.31 87 THR A CA 1
ATOM 724 C C . THR A 1 87 ? -12.906 -2.601 16.798 1.00 97.31 87 THR A C 1
ATOM 726 O O . THR A 1 87 ? -13.064 -2.370 17.994 1.00 97.31 87 THR A O 1
ATOM 729 N N . THR A 1 88 ? -12.732 -3.835 16.325 1.00 97.69 88 THR A N 1
ATOM 730 C CA . THR A 1 88 ? -12.686 -5.008 17.206 1.00 97.69 88 THR A CA 1
ATOM 731 C C . THR A 1 88 ? -11.540 -4.895 18.209 1.00 97.69 88 THR A C 1
ATOM 733 O O . THR A 1 88 ? -11.771 -5.014 19.408 1.00 97.69 88 THR A O 1
ATOM 736 N N . ALA A 1 89 ? -10.333 -4.554 17.748 1.00 97.19 89 ALA A N 1
ATOM 737 C CA . ALA A 1 89 ? -9.177 -4.389 18.627 1.00 97.19 89 ALA A CA 1
ATOM 738 C C . ALA A 1 89 ? -9.374 -3.272 19.668 1.00 97.19 89 ALA A C 1
ATOM 740 O O . ALA A 1 89 ? -8.928 -3.404 20.805 1.00 97.19 89 ALA A O 1
ATOM 741 N N . TYR A 1 90 ? -10.039 -2.176 19.290 1.00 96.88 90 TYR A N 1
ATOM 742 C CA . TYR A 1 90 ? -10.370 -1.090 20.212 1.00 96.88 90 TYR A CA 1
ATOM 743 C C . TYR A 1 90 ? -11.394 -1.511 21.268 1.00 96.88 90 TYR A C 1
ATOM 745 O O . TYR A 1 90 ? -11.251 -1.138 22.427 1.00 96.88 90 TYR A O 1
ATOM 753 N N . ALA A 1 91 ? -12.409 -2.288 20.884 1.00 96.31 91 ALA A N 1
ATOM 754 C CA . ALA A 1 91 ? -13.423 -2.780 21.813 1.00 96.31 91 ALA A CA 1
ATOM 755 C C . ALA A 1 91 ? -12.842 -3.755 22.851 1.00 96.31 91 ALA A C 1
ATOM 757 O O . ALA A 1 91 ? -13.257 -3.728 24.006 1.00 96.31 91 ALA A O 1
ATOM 758 N N . GLU A 1 92 ? -11.881 -4.592 22.449 1.00 97.62 92 GLU A N 1
ATOM 759 C CA . GLU A 1 92 ? -11.205 -5.545 23.341 1.00 97.62 92 GLU A CA 1
ATOM 760 C C . GLU A 1 92 ? -10.200 -4.866 24.281 1.00 97.62 92 GLU A C 1
ATOM 762 O O . GLU A 1 92 ? -10.096 -5.250 25.443 1.00 97.62 92 GLU A O 1
ATOM 767 N N . HIS A 1 93 ? -9.467 -3.864 23.784 1.00 96.25 93 HIS A N 1
ATOM 768 C CA . HIS A 1 93 ? -8.344 -3.245 24.494 1.00 96.25 93 HIS A CA 1
ATOM 769 C C . HIS A 1 93 ? -8.299 -1.719 24.323 1.00 96.25 93 HIS A C 1
ATOM 771 O O . HIS A 1 93 ? -7.356 -1.190 23.713 1.00 96.25 93 HIS A O 1
ATOM 777 N N . PRO A 1 94 ? -9.291 -0.972 24.839 1.00 94.88 94 PRO A N 1
ATOM 778 C CA . PRO A 1 94 ? -9.349 0.479 24.672 1.00 94.88 94 PRO A CA 1
ATOM 779 C C . PRO A 1 94 ? -8.129 1.196 25.275 1.00 94.88 94 PRO A C 1
ATOM 781 O O . PRO A 1 94 ? -7.687 2.214 24.744 1.00 94.88 94 PRO A O 1
ATOM 784 N N . GLU A 1 95 ? -7.518 0.642 26.326 1.00 95.38 95 GLU A N 1
ATOM 785 C CA . GLU A 1 95 ? -6.321 1.165 26.992 1.00 95.38 95 GLU A CA 1
ATOM 786 C C . GLU A 1 95 ? -5.089 1.246 26.078 1.00 95.38 95 GLU A C 1
ATOM 788 O O . GLU A 1 95 ? -4.207 2.078 26.295 1.00 95.38 95 GLU A O 1
ATOM 793 N N . ARG A 1 96 ? -5.034 0.435 25.010 1.00 95.56 96 ARG A N 1
ATOM 794 C CA . ARG A 1 96 ? -3.955 0.491 24.008 1.00 95.56 96 ARG A CA 1
ATOM 795 C C . ARG A 1 96 ? -4.071 1.705 23.081 1.00 95.56 96 ARG A C 1
ATOM 797 O O . ARG A 1 96 ? -3.128 2.006 22.348 1.00 95.56 96 ARG A O 1
ATOM 804 N N . PHE A 1 97 ? -5.202 2.410 23.110 1.00 93.38 97 PHE A N 1
ATOM 805 C CA . PHE A 1 97 ? -5.526 3.517 22.215 1.00 93.38 97 PHE A CA 1
ATOM 806 C C . PHE A 1 97 ? -5.764 4.804 23.016 1.00 93.38 97 PHE A C 1
ATOM 808 O O . PHE A 1 97 ? -6.887 5.217 23.282 1.00 93.38 97 PHE A O 1
ATOM 815 N N . VAL A 1 98 ? -4.662 5.477 23.352 1.00 84.19 98 VAL A N 1
ATOM 816 C CA . VAL A 1 98 ? -4.544 6.567 24.346 1.00 84.19 98 VAL A CA 1
ATOM 817 C C . VAL A 1 98 ? -5.431 7.807 24.100 1.00 84.19 98 VAL A C 1
ATOM 819 O O . VAL A 1 98 ? -5.522 8.672 24.966 1.00 84.19 98 VAL A O 1
ATOM 822 N N . ARG A 1 99 ? -6.077 7.956 22.936 1.00 83.31 99 ARG A N 1
ATOM 823 C CA . ARG A 1 99 ? -6.810 9.194 22.589 1.00 83.31 99 ARG A CA 1
ATOM 824 C C . ARG A 1 99 ? -8.171 8.981 21.951 1.00 83.31 99 ARG A C 1
ATOM 826 O O . ARG A 1 99 ? -9.112 9.692 22.277 1.00 83.31 99 ARG A O 1
ATOM 833 N N . GLN A 1 100 ? -8.265 8.066 20.998 1.00 89.38 100 GLN A N 1
ATOM 834 C CA . GLN A 1 100 ? -9.465 7.902 20.189 1.00 89.38 100 GLN A CA 1
ATOM 835 C C . GLN A 1 100 ? -9.500 6.522 19.554 1.00 89.38 100 GLN A C 1
ATOM 837 O O . GLN A 1 100 ? -8.478 5.838 19.462 1.00 89.38 100 GLN A O 1
ATOM 842 N N . HIS A 1 101 ? -10.672 6.176 19.033 1.00 92.38 101 HIS A N 1
ATOM 843 C CA . HIS A 1 101 ? -10.831 5.026 18.167 1.00 92.38 101 HIS A CA 1
ATOM 844 C C . HIS A 1 101 ? -9.868 5.125 16.961 1.00 92.38 101 HIS A C 1
ATOM 846 O O . HIS A 1 101 ? -9.876 6.137 16.245 1.00 92.38 101 HIS A O 1
ATOM 852 N N . PRO A 1 102 ? -9.033 4.102 16.711 1.00 95.06 102 PRO A N 1
ATOM 853 C CA . PRO A 1 102 ? -8.095 4.096 15.593 1.00 95.06 102 PRO A CA 1
ATOM 854 C C . PRO A 1 102 ? -8.830 4.066 14.247 1.00 95.06 102 PRO A C 1
ATOM 856 O O . PRO A 1 102 ? -9.888 3.453 14.118 1.00 95.06 102 PRO A O 1
ATOM 859 N N . GLN A 1 103 ? -8.260 4.709 13.229 1.00 94.00 103 GLN A N 1
ATOM 860 C CA . GLN A 1 103 ? -8.775 4.677 11.858 1.00 94.00 103 GLN A CA 1
ATOM 861 C C . GLN A 1 103 ? -7.658 4.279 10.891 1.00 94.00 103 GLN A C 1
ATOM 863 O O . GLN A 1 103 ? -6.514 4.709 11.081 1.00 94.00 103 GLN A O 1
ATOM 868 N N . PRO A 1 104 ? -7.948 3.464 9.861 1.00 93.31 104 PRO A N 1
ATOM 869 C CA . PRO A 1 104 ? -6.945 3.150 8.861 1.00 93.31 104 PRO A CA 1
ATOM 870 C C . PRO A 1 104 ? -6.573 4.417 8.074 1.00 93.31 104 PRO A C 1
ATOM 872 O O . PRO A 1 104 ? -7.456 5.237 7.799 1.00 93.31 104 PRO A O 1
ATOM 875 N N . PRO A 1 105 ? -5.294 4.578 7.677 1.00 92.12 105 PRO A N 1
ATOM 876 C CA . PRO A 1 105 ? -4.853 5.720 6.885 1.00 92.12 105 PRO A CA 1
ATOM 877 C C . PRO A 1 105 ? -5.717 5.924 5.642 1.00 92.12 105 PRO A C 1
ATOM 879 O O . PRO A 1 105 ? -6.121 4.957 4.989 1.00 92.12 105 PRO A O 1
ATOM 882 N N . THR A 1 106 ? -5.988 7.182 5.309 1.00 89.88 106 THR A N 1
ATOM 883 C CA . THR A 1 106 ? -6.673 7.524 4.064 1.00 89.88 106 THR A CA 1
ATOM 884 C C . THR A 1 106 ? -5.782 7.203 2.868 1.00 89.88 106 THR A C 1
ATOM 886 O O . THR A 1 106 ? -4.554 7.143 2.967 1.00 89.88 106 THR A O 1
ATOM 889 N N . PHE A 1 107 ? -6.414 6.965 1.727 1.00 84.06 107 PHE A N 1
ATOM 890 C CA . 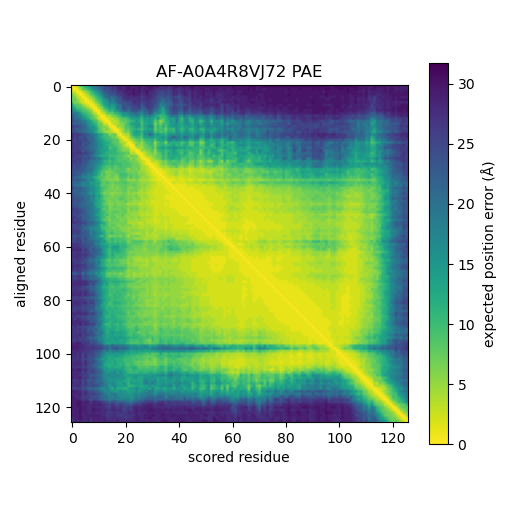PHE A 1 107 ? -5.738 6.667 0.474 1.00 84.06 107 PHE A CA 1
ATOM 891 C C . PHE A 1 107 ? -6.327 7.543 -0.637 1.00 84.06 107 PHE A C 1
ATOM 893 O O . PHE A 1 107 ? -7.495 7.932 -0.553 1.00 84.06 107 PHE A O 1
ATOM 900 N N . PRO A 1 108 ? -5.533 7.885 -1.662 1.00 78.75 108 PRO A N 1
ATOM 901 C CA . PRO A 1 108 ? -6.036 8.629 -2.805 1.00 78.75 108 PRO A CA 1
ATOM 902 C C . PRO A 1 108 ? -6.998 7.766 -3.631 1.00 78.75 108 PRO A C 1
ATOM 904 O O . PRO A 1 108 ? -6.745 6.582 -3.856 1.00 78.75 108 PRO A O 1
ATOM 907 N N . THR A 1 109 ? -8.081 8.369 -4.124 1.00 66.88 109 THR A N 1
ATOM 908 C CA . THR A 1 109 ? -9.011 7.718 -5.065 1.00 66.88 109 THR A CA 1
ATOM 909 C C . THR A 1 109 ? -8.343 7.449 -6.419 1.00 66.88 109 THR A C 1
ATOM 911 O O . THR A 1 109 ? -8.650 6.452 -7.065 1.00 66.88 109 THR A O 1
ATOM 914 N N . THR A 1 110 ? -7.386 8.300 -6.804 1.00 63.53 110 THR A N 1
ATOM 915 C CA . THR A 1 110 ? -6.599 8.198 -8.040 1.00 63.53 110 THR A CA 1
ATOM 916 C C . THR A 1 110 ? -5.150 8.583 -7.751 1.00 63.53 110 THR A C 1
ATOM 918 O O . THR A 1 110 ? -4.903 9.615 -7.130 1.00 63.53 110 THR A O 1
ATOM 921 N N . THR A 1 111 ? -4.194 7.784 -8.227 1.00 60.53 111 THR A N 1
ATOM 922 C CA . THR A 1 111 ? -2.755 8.086 -8.154 1.00 60.53 111 THR A CA 1
ATOM 923 C C . THR A 1 111 ? -2.177 8.069 -9.561 1.00 60.53 111 THR A C 1
ATOM 925 O O . THR A 1 111 ? -2.393 7.106 -10.295 1.00 60.53 111 THR A O 1
ATOM 928 N N . TRP A 1 112 ? -1.406 9.095 -9.916 1.00 58.12 112 TRP A N 1
ATOM 929 C CA . TRP A 1 112 ? -0.689 9.174 -11.188 1.00 58.12 112 TRP A CA 1
ATOM 930 C C . TRP A 1 112 ? 0.810 8.958 -10.964 1.00 58.12 112 TRP A C 1
ATOM 932 O O . TRP A 1 112 ? 1.377 9.512 -10.023 1.00 58.12 112 TRP A O 1
ATOM 942 N N . LEU A 1 113 ? 1.454 8.162 -11.826 1.00 55.81 113 LEU A N 1
ATOM 943 C CA . LEU A 1 113 ? 2.921 8.119 -11.910 1.00 55.81 113 LEU A CA 1
ATOM 944 C C . LEU A 1 113 ? 3.442 9.323 -12.711 1.00 55.81 113 LEU A C 1
ATOM 946 O O . LEU A 1 113 ? 4.375 9.984 -12.274 1.00 55.81 113 LEU A O 1
ATOM 950 N N . ASN A 1 114 ? 2.761 9.632 -13.819 1.00 54.19 114 ASN A N 1
ATOM 951 C CA . ASN A 1 114 ? 2.867 10.867 -14.589 1.00 54.19 114 ASN A CA 1
ATOM 952 C C . ASN A 1 114 ? 1.437 11.375 -14.809 1.00 54.19 114 ASN A C 1
ATOM 954 O O . ASN A 1 114 ? 0.655 10.714 -15.493 1.00 54.19 114 ASN A O 1
ATOM 958 N N . GLU A 1 115 ? 1.062 12.483 -14.173 1.00 57.84 115 GLU A N 1
ATOM 959 C CA . GLU A 1 115 ? -0.242 13.107 -14.421 1.00 57.84 115 GLU A CA 1
ATOM 960 C C . GLU A 1 115 ? -0.190 13.787 -15.799 1.00 57.84 115 GLU A C 1
ATOM 962 O O . GLU A 1 115 ? 0.748 14.552 -16.042 1.00 57.84 115 GLU A O 1
ATOM 967 N N . PRO A 1 116 ? -1.121 13.495 -16.727 1.00 61.69 116 PRO A N 1
ATOM 968 C CA . PRO A 1 116 ? -1.150 14.188 -18.008 1.00 61.69 116 PRO A CA 1
ATOM 969 C C . PRO A 1 116 ? -1.434 15.676 -17.781 1.00 61.69 116 PRO A C 1
ATOM 971 O O . PRO A 1 116 ? -2.267 16.035 -16.944 1.00 61.69 116 PRO A O 1
ATOM 974 N N . GLU A 1 117 ? -0.746 16.550 -18.519 1.00 70.38 117 GLU A N 1
ATOM 975 C CA . GLU A 1 117 ? -1.047 17.980 -18.488 1.00 70.38 117 GLU A CA 1
ATOM 976 C C . GLU A 1 117 ? -2.517 18.191 -18.868 1.00 70.38 117 GLU A C 1
ATOM 978 O O . GLU A 1 117 ? -3.017 17.615 -19.836 1.00 70.38 117 GLU A O 1
ATOM 983 N N . LYS A 1 118 ? -3.234 18.998 -18.080 1.00 65.38 118 LYS A N 1
ATOM 984 C CA . LYS A 1 118 ? -4.606 19.382 -18.415 1.00 65.38 118 LYS A CA 1
ATOM 985 C C . LYS A 1 118 ? -4.540 20.198 -19.699 1.00 65.38 118 LYS A C 1
ATOM 987 O O . LYS A 1 118 ? -3.874 21.231 -19.702 1.00 65.38 118 LYS A O 1
ATOM 992 N N . GLU A 1 119 ? -5.208 19.744 -20.758 1.00 57.66 119 GLU A N 1
ATOM 993 C CA . GLU A 1 119 ? -5.305 20.504 -22.004 1.00 57.66 119 GLU A CA 1
ATOM 994 C C . GLU A 1 119 ? -5.816 21.910 -21.679 1.00 57.66 119 GLU A C 1
ATOM 996 O O . GLU A 1 119 ? -6.937 22.097 -21.197 1.00 57.66 119 GLU A O 1
ATOM 1001 N N . GLY A 1 120 ? -4.940 22.900 -21.855 1.00 53.69 120 GLY A N 1
ATOM 1002 C CA . GLY A 1 120 ? -5.281 24.294 -21.658 1.00 53.69 120 GLY A CA 1
ATOM 1003 C C . GLY A 1 120 ? -6.384 24.660 -22.636 1.00 53.69 120 GLY A C 1
ATOM 1004 O O . GLY A 1 120 ? -6.218 24.512 -23.845 1.00 53.69 120 GLY A O 1
ATOM 1005 N N . THR A 1 121 ? -7.510 25.130 -22.107 1.00 45.16 121 THR A N 1
ATOM 1006 C CA . THR A 1 121 ? -8.583 25.754 -22.872 1.00 45.16 121 THR A CA 1
ATOM 1007 C C . THR A 1 121 ? -7.975 26.820 -23.783 1.00 45.16 121 THR A C 1
ATOM 1009 O O . THR A 1 121 ? -7.636 27.911 -23.325 1.00 45.16 121 THR A O 1
ATOM 1012 N N . ASN A 1 122 ? -7.809 26.511 -25.071 1.00 49.50 122 ASN A N 1
ATOM 1013 C CA . ASN A 1 122 ? -7.499 27.512 -26.082 1.00 49.50 122 ASN A CA 1
ATOM 1014 C C . ASN A 1 122 ? -8.730 28.418 -26.201 1.00 49.50 122 ASN A C 1
ATOM 1016 O O . ASN A 1 122 ? -9.657 28.134 -26.959 1.00 49.50 122 ASN A O 1
ATOM 1020 N N . SER A 1 123 ? -8.753 29.498 -25.417 1.00 45.44 123 SER A N 1
ATOM 1021 C CA . SER A 1 123 ? -9.644 30.631 -25.648 1.00 45.44 123 SER A CA 1
ATOM 1022 C C . SER A 1 123 ? -9.262 31.251 -26.986 1.00 45.44 123 SER A C 1
ATOM 1024 O O . SER A 1 123 ? -8.324 32.036 -27.091 1.00 45.44 123 SER A O 1
ATOM 1026 N N . MET A 1 124 ? -9.976 30.830 -28.023 1.00 46.72 124 MET A N 1
ATOM 1027 C CA . MET A 1 124 ? -9.960 31.433 -29.343 1.00 46.72 124 MET A CA 1
ATOM 1028 C C . MET A 1 124 ? -10.614 32.817 -29.219 1.00 46.72 124 MET A C 1
ATOM 1030 O O . MET A 1 124 ? -11.837 32.938 -29.219 1.00 46.72 124 MET A O 1
ATOM 1034 N N . THR A 1 125 ? -9.798 33.852 -29.016 1.00 46.72 125 THR A N 1
ATOM 1035 C CA . THR A 1 125 ? -10.228 35.251 -29.133 1.00 46.72 125 THR A CA 1
ATOM 1036 C C . THR A 1 125 ? -10.460 35.534 -30.614 1.00 46.72 125 THR A C 1
ATOM 1038 O O . THR A 1 125 ? -9.518 35.458 -31.406 1.00 46.72 125 THR A O 1
ATOM 1041 N N . GLY A 1 126 ? -11.724 35.764 -30.973 1.00 44.53 126 GLY A N 1
ATOM 1042 C CA . GLY A 1 126 ? -12.131 36.298 -32.274 1.00 44.53 126 GLY A CA 1
ATOM 1043 C C . GLY A 1 126 ? -11.882 37.793 -32.406 1.00 44.53 126 GLY A C 1
ATOM 1044 O O . GLY A 1 126 ? -11.558 38.439 -31.383 1.00 44.53 126 GLY A O 1
#

Organism: NCBI:tx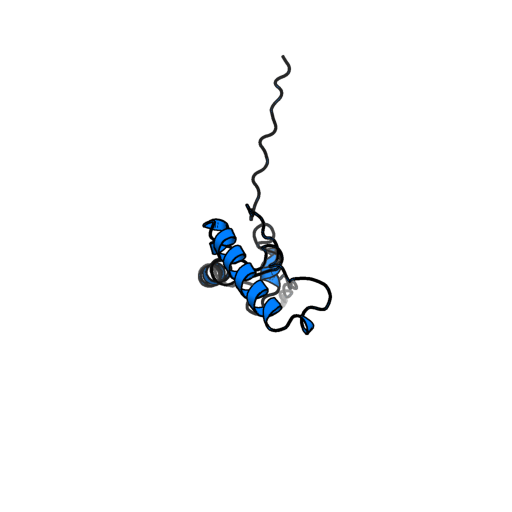id995038